Protein AF-A0A7X7V7N6-F1 (afdb_monomer_lite)

pLDDT: mean 89.49, std 10.54, range [51.53, 98.69]

Sequence (163 aa):
MEDANTLARQLAPQVSDLSAALSRPDLANTVASRFGSVRLIDYLRASLILAVDLAIETVGVAQPPALTEAVRSLAGVLAERYPGRSIELRVPPYAAVQIGARAEAPVHTRGTPPNV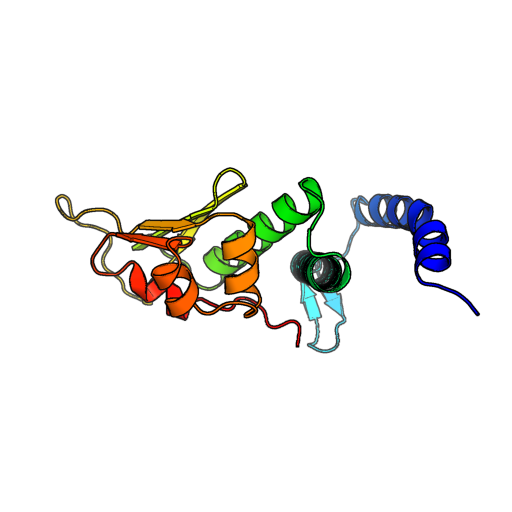VETDPDTFLALATARQSWTRAVAAGSLVYSGTHAADAARALPVFRPH

Secondary structure (DSSP, 8-state):
---HHHHHHHHHHHHHHHHHHHT-TT--SEEEETTEEEEHHHHHHHHHHHHHHHHHHHHS---HHHHHHHHHHHHHHHHHHS--SSEEEEETTTEEEEE-SSTTPPP--TTSPPPEEEE-HHHHHHHHTTSS-HHHHHHTTSEEEESTTGGGGGGG--S----

Radius of gyration: 18.05 Å; chains: 1; bounding box: 38×52×43 Å

Foldseek 3Di:
DQDPVNVVVVCVVVVVVVVVVVPDPPDDQWDQDPVGIDGPVLVVLVVLLLVQVVCCVPPVHGDPVSLLSNLVSLQVLQCVVFPDAQEWEEAPPRDIHGGHLDPDDDDDDPPFDRWYKYAYSVVSSCFQQVVDAPVVCVVVVRIDIDGPRNVSVSVSPNNHHSD

Structure (mmCIF, N/CA/C/O backbone):
data_AF-A0A7X7V7N6-F1
#
_entry.id   AF-A0A7X7V7N6-F1
#
loop_
_atom_site.group_PDB
_atom_site.id
_atom_site.type_symbol
_atom_site.label_atom_id
_atom_site.label_alt_id
_atom_site.label_comp_id
_atom_site.label_asym_id
_atom_site.label_entity_id
_atom_site.label_seq_id
_atom_site.pdbx_PDB_ins_code
_atom_site.Cartn_x
_atom_site.Cartn_y
_atom_site.Cartn_z
_atom_site.occupancy
_atom_site.B_iso_or_equiv
_atom_site.auth_seq_id
_atom_site.auth_comp_id
_atom_site.auth_asym_id
_atom_site.auth_atom_id
_atom_site.pdbx_PDB_model_num
ATOM 1 N N . MET A 1 1 ? 14.371 -30.503 -17.057 1.00 63.78 1 MET A N 1
ATOM 2 C CA . MET A 1 1 ? 13.190 -29.796 -16.532 1.00 63.78 1 MET A CA 1
ATOM 3 C C . MET A 1 1 ? 13.728 -28.639 -15.727 1.00 63.78 1 MET A C 1
ATOM 5 O O . MET A 1 1 ? 14.463 -28.882 -14.781 1.00 63.78 1 MET A O 1
ATOM 9 N N . GLU A 1 2 ? 13.513 -27.420 -16.202 1.00 77.62 2 GLU A N 1
ATOM 10 C CA . GLU A 1 2 ? 13.962 -26.213 -15.511 1.00 77.62 2 GLU A CA 1
ATOM 11 C C . GLU A 1 2 ? 13.110 -26.044 -14.249 1.00 77.62 2 GLU A C 1
ATOM 13 O O . GLU A 1 2 ? 11.883 -26.053 -14.328 1.00 77.62 2 GLU A O 1
ATOM 18 N N . ASP A 1 3 ? 13.753 -26.009 -13.081 1.00 88.62 3 ASP A N 1
ATOM 19 C CA . ASP A 1 3 ? 13.080 -25.800 -11.800 1.00 88.62 3 ASP A CA 1
ATOM 20 C C . ASP A 1 3 ? 13.171 -24.325 -11.371 1.00 88.62 3 ASP A C 1
ATOM 22 O O . ASP A 1 3 ? 14.006 -23.560 -11.863 1.00 88.62 3 ASP A O 1
ATOM 26 N N . ALA A 1 4 ? 12.305 -23.907 -10.443 1.00 84.38 4 ALA A N 1
ATOM 27 C CA . ALA A 1 4 ? 12.232 -22.514 -9.991 1.00 84.38 4 ALA A CA 1
ATOM 28 C C . ALA A 1 4 ? 13.577 -21.991 -9.448 1.00 84.38 4 ALA A C 1
ATOM 30 O O . ALA A 1 4 ? 13.914 -20.822 -9.626 1.00 84.38 4 ALA A O 1
ATOM 31 N N . ASN A 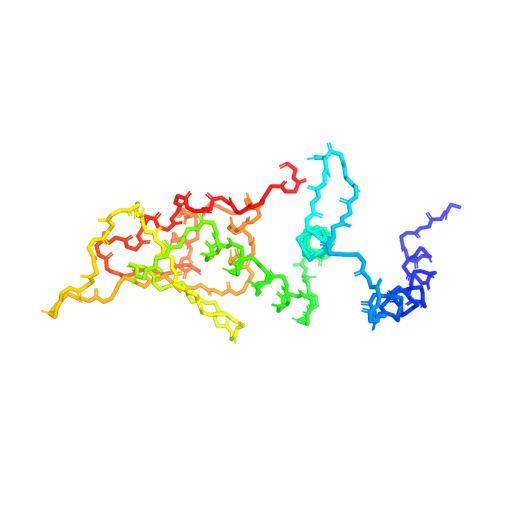1 5 ? 14.381 -22.869 -8.842 1.00 86.06 5 ASN A N 1
ATOM 32 C CA . ASN A 1 5 ? 15.707 -22.529 -8.329 1.00 86.06 5 ASN A CA 1
ATOM 33 C C . ASN A 1 5 ? 16.706 -22.224 -9.450 1.00 86.06 5 ASN A C 1
ATOM 35 O O . ASN A 1 5 ? 17.552 -21.340 -9.308 1.00 86.06 5 ASN A O 1
ATOM 39 N N . THR A 1 6 ? 16.631 -22.957 -10.559 1.00 91.81 6 THR A N 1
ATOM 40 C CA . THR A 1 6 ? 17.462 -22.718 -11.740 1.00 91.81 6 THR A CA 1
ATOM 41 C C . THR A 1 6 ? 17.131 -21.372 -12.368 1.00 91.81 6 THR A C 1
ATOM 43 O O . THR A 1 6 ? 18.047 -20.575 -12.575 1.00 91.81 6 THR A O 1
ATOM 46 N N . LEU A 1 7 ? 15.843 -21.069 -12.551 1.00 88.62 7 LEU A N 1
ATOM 47 C CA . LEU A 1 7 ? 15.404 -19.772 -13.066 1.00 88.62 7 LEU A CA 1
ATOM 48 C C . LEU A 1 7 ? 15.798 -18.617 -12.127 1.00 88.62 7 LEU A C 1
ATOM 50 O O . LEU A 1 7 ? 16.331 -17.609 -12.581 1.00 88.62 7 LEU A O 1
ATOM 54 N N . ALA A 1 8 ? 15.626 -18.770 -10.810 1.00 85.50 8 ALA A N 1
ATOM 55 C CA . ALA A 1 8 ? 16.018 -17.745 -9.839 1.00 85.50 8 ALA A CA 1
ATOM 56 C C . ALA A 1 8 ? 17.519 -17.401 -9.913 1.00 85.50 8 ALA A C 1
ATOM 58 O O . ALA A 1 8 ? 17.890 -16.227 -9.873 1.00 85.50 8 ALA A O 1
ATOM 59 N N . ARG A 1 9 ? 18.391 -18.409 -10.078 1.00 89.00 9 ARG A N 1
ATOM 60 C CA . ARG A 1 9 ? 19.838 -18.190 -10.258 1.00 89.00 9 ARG A CA 1
ATOM 61 C C . ARG A 1 9 ? 20.166 -17.457 -11.558 1.00 89.00 9 ARG A C 1
ATOM 63 O O . ARG A 1 9 ? 21.069 -16.627 -11.558 1.00 89.00 9 ARG A O 1
ATOM 70 N N . GLN A 1 10 ? 19.458 -17.757 -12.646 1.00 90.12 10 GLN A N 1
ATOM 71 C CA . GLN A 1 10 ? 19.648 -17.086 -13.938 1.00 90.12 10 GLN A CA 1
ATOM 72 C C . GLN A 1 10 ? 19.172 -15.624 -13.907 1.00 90.12 10 GLN A C 1
ATOM 74 O O . GLN A 1 10 ? 19.834 -14.758 -14.475 1.00 90.12 10 GLN A O 1
ATOM 79 N N . LEU A 1 11 ? 18.059 -15.344 -13.216 1.00 89.69 11 LEU A N 1
ATOM 80 C CA . LEU A 1 11 ? 17.487 -13.998 -13.103 1.00 89.69 11 LEU A CA 1
ATOM 81 C C . LEU A 1 11 ? 18.319 -13.067 -12.212 1.00 89.69 11 LEU A C 1
ATOM 83 O O . LEU A 1 11 ? 18.347 -11.863 -12.452 1.00 89.69 11 LEU A O 1
ATOM 87 N N . ALA A 1 12 ? 19.004 -13.594 -11.193 1.00 87.88 12 ALA A N 1
ATOM 88 C CA . ALA A 1 12 ? 19.755 -12.790 -10.226 1.00 87.88 12 ALA A CA 1
ATOM 89 C C . ALA A 1 12 ? 20.708 -11.742 -10.857 1.00 87.88 12 ALA A C 1
ATOM 91 O O . ALA A 1 12 ? 20.590 -10.568 -10.501 1.00 87.88 12 ALA A O 1
ATOM 92 N N . PRO A 1 13 ? 21.607 -12.084 -11.806 1.00 91.31 13 PRO A N 1
ATOM 93 C CA . PRO A 1 13 ? 22.440 -11.078 -12.473 1.00 91.31 13 PRO A CA 1
ATOM 94 C C . PRO A 1 13 ? 21.624 -10.108 -13.344 1.00 91.31 13 PRO A C 1
ATOM 96 O O . PRO A 1 13 ? 21.914 -8.915 -13.375 1.00 91.31 13 PRO A O 1
ATOM 99 N N . GLN A 1 14 ? 20.558 -10.585 -13.991 1.00 92.00 14 GLN A N 1
ATOM 100 C CA . GLN A 1 14 ? 19.730 -9.779 -14.896 1.00 92.00 14 GLN A CA 1
ATOM 101 C C . GLN A 1 14 ? 18.934 -8.696 -14.157 1.00 92.00 14 GLN A C 1
ATOM 103 O O . GLN A 1 14 ? 18.681 -7.631 -14.714 1.00 92.00 14 GLN A O 1
ATOM 108 N N . VAL A 1 15 ? 18.565 -8.924 -12.892 1.00 87.62 15 VAL A N 1
ATOM 109 C CA . VAL A 1 15 ? 17.925 -7.898 -12.050 1.00 87.62 15 VAL A CA 1
ATOM 110 C C . VAL A 1 15 ? 18.840 -6.681 -11.873 1.00 87.62 15 VAL A C 1
ATOM 112 O O . VAL A 1 15 ? 18.360 -5.547 -11.895 1.00 87.62 15 VAL A O 1
ATOM 115 N N . SER A 1 16 ? 20.155 -6.895 -11.753 1.00 87.12 16 SER A N 1
ATOM 116 C CA . SER A 1 16 ? 21.129 -5.800 -11.681 1.00 87.12 16 SER A CA 1
ATOM 117 C C . SER A 1 16 ? 21.174 -5.006 -12.989 1.00 87.12 16 SER A C 1
ATOM 119 O O . SER A 1 16 ? 21.125 -3.776 -12.964 1.00 87.12 16 SER A O 1
ATOM 121 N N . ASP A 1 17 ? 21.198 -5.695 -14.131 1.00 89.69 17 ASP A N 1
ATOM 122 C CA . ASP A 1 17 ? 21.206 -5.056 -15.452 1.00 89.69 17 ASP A CA 1
ATOM 123 C C . ASP A 1 17 ? 19.919 -4.258 -15.710 1.00 89.69 17 ASP A C 1
ATOM 125 O O . ASP A 1 17 ? 19.962 -3.135 -16.217 1.00 89.69 17 ASP A O 1
ATOM 129 N N . LEU A 1 18 ? 18.765 -4.797 -15.301 1.00 88.75 18 LEU A N 1
ATOM 130 C CA . LEU A 1 18 ? 17.477 -4.104 -15.381 1.00 88.75 18 LEU A CA 1
ATOM 131 C C . LEU A 1 18 ? 17.459 -2.844 -14.509 1.00 88.75 18 LEU A C 1
ATOM 133 O O . LEU A 1 18 ? 17.009 -1.794 -14.964 1.00 88.75 18 LEU A O 1
ATOM 137 N N . SER A 1 19 ? 17.981 -2.921 -13.283 1.00 87.75 19 SER A N 1
ATOM 138 C CA . SER A 1 19 ? 18.108 -1.760 -12.394 1.00 87.75 19 SER A CA 1
ATOM 139 C C . SER A 1 19 ? 18.977 -0.659 -13.014 1.00 87.75 19 SER A C 1
ATOM 141 O O . SER A 1 19 ? 18.599 0.516 -13.016 1.00 87.75 19 SER A O 1
ATOM 143 N N . ALA A 1 20 ? 20.105 -1.036 -13.625 1.00 89.19 20 ALA A N 1
ATOM 144 C CA . ALA A 1 20 ? 20.971 -0.101 -14.336 1.00 89.19 20 ALA A CA 1
ATOM 145 C C . ALA A 1 20 ? 20.249 0.546 -15.532 1.00 89.19 20 ALA A C 1
ATOM 147 O O . ALA A 1 20 ? 20.318 1.763 -15.713 1.00 89.19 20 ALA A O 1
ATOM 148 N N . ALA A 1 21 ? 19.494 -0.236 -16.310 1.00 88.88 21 ALA A N 1
ATOM 149 C CA . ALA A 1 21 ? 18.703 0.283 -17.425 1.00 88.88 21 ALA A CA 1
ATOM 150 C C . ALA A 1 21 ? 17.613 1.271 -16.965 1.00 88.88 21 ALA A C 1
ATOM 152 O O . ALA A 1 21 ? 17.399 2.293 -17.618 1.00 88.88 21 ALA A O 1
ATOM 153 N N . LEU A 1 22 ? 16.969 1.002 -15.825 1.00 89.06 22 LEU A N 1
ATOM 154 C CA . LEU A 1 22 ? 15.942 1.855 -15.215 1.00 89.06 22 LEU A CA 1
ATOM 155 C C . LEU A 1 22 ? 16.499 3.084 -14.474 1.00 89.06 22 LEU A C 1
ATOM 157 O O . LEU A 1 22 ? 15.726 3.935 -14.043 1.00 89.06 22 LEU A O 1
ATOM 161 N N . SER A 1 23 ? 17.820 3.213 -14.354 1.00 87.38 23 SER A N 1
ATOM 162 C CA . SER A 1 23 ? 18.478 4.377 -13.740 1.00 87.38 23 SER A CA 1
ATOM 163 C C . SER A 1 23 ? 18.911 5.433 -14.764 1.00 87.38 23 SER A C 1
ATOM 165 O O . SER A 1 23 ? 19.539 6.432 -14.411 1.00 87.38 23 SER A O 1
ATOM 167 N N . ARG A 1 24 ? 18.614 5.218 -16.051 1.00 87.62 24 ARG A N 1
ATOM 168 C CA . ARG A 1 24 ? 18.983 6.143 -17.125 1.00 87.62 24 ARG A CA 1
ATOM 169 C C . ARG A 1 24 ? 18.188 7.458 -17.049 1.00 87.62 24 ARG A C 1
ATOM 171 O O . ARG A 1 24 ? 17.001 7.434 -16.731 1.00 87.62 24 ARG A O 1
ATOM 178 N N . PRO A 1 25 ? 18.796 8.606 -17.398 1.00 82.44 25 PRO A N 1
ATOM 179 C CA . PRO A 1 25 ? 18.136 9.912 -17.307 1.00 82.44 25 PRO A CA 1
ATOM 180 C C . PRO A 1 25 ? 17.084 10.162 -18.402 1.00 82.44 25 PRO A C 1
ATOM 182 O O . PRO A 1 25 ? 16.274 11.072 -18.268 1.00 82.44 25 PRO A O 1
ATOM 185 N N . ASP A 1 26 ? 17.097 9.386 -19.488 1.00 88.75 26 ASP A N 1
ATOM 186 C CA . ASP A 1 26 ? 16.293 9.589 -20.699 1.00 88.75 26 ASP A CA 1
ATOM 187 C C . ASP A 1 26 ? 15.078 8.650 -20.804 1.00 88.75 26 ASP A C 1
ATOM 189 O O . ASP A 1 26 ? 14.557 8.406 -21.893 1.00 88.75 26 ASP A O 1
ATOM 193 N N . LEU A 1 27 ? 14.615 8.103 -19.678 1.00 88.88 27 LEU A N 1
ATOM 194 C CA . LEU A 1 27 ? 13.470 7.198 -19.670 1.00 88.88 27 LEU A CA 1
ATOM 195 C C . LEU A 1 27 ? 12.168 7.921 -20.019 1.00 88.88 27 LEU A C 1
ATOM 197 O O . LEU A 1 27 ? 11.880 9.023 -19.551 1.00 88.88 27 LEU A O 1
ATOM 201 N N . ALA A 1 28 ? 11.338 7.253 -20.817 1.00 91.00 28 ALA A N 1
ATOM 202 C CA . ALA A 1 28 ? 10.002 7.737 -21.111 1.00 91.00 28 ALA A CA 1
ATOM 203 C C . ALA A 1 28 ? 9.157 7.784 -19.828 1.00 91.00 28 ALA A C 1
ATOM 205 O O . ALA A 1 28 ? 9.088 6.819 -19.071 1.00 91.00 28 ALA A O 1
ATOM 206 N N . ASN A 1 29 ? 8.428 8.882 -19.622 1.00 93.25 29 ASN A N 1
ATOM 207 C CA . ASN A 1 29 ? 7.514 9.015 -18.481 1.00 93.25 29 ASN A CA 1
ATOM 208 C C . ASN A 1 29 ? 6.303 8.075 -18.567 1.00 93.25 29 ASN A C 1
ATOM 210 O O . ASN A 1 29 ? 5.613 7.860 -17.569 1.00 93.25 29 ASN A O 1
ATOM 214 N N . THR A 1 30 ? 6.025 7.528 -19.753 1.00 96.06 30 THR A N 1
ATOM 215 C CA . THR A 1 30 ? 4.907 6.616 -20.004 1.00 96.06 30 THR A CA 1
ATOM 216 C C . THR A 1 30 ? 5.349 5.425 -20.839 1.00 96.06 30 THR A C 1
ATOM 218 O O . THR A 1 30 ? 6.283 5.529 -21.633 1.00 96.06 30 THR A O 1
ATOM 221 N N . VAL A 1 31 ? 4.666 4.300 -20.655 1.00 94.75 31 VAL A N 1
ATOM 222 C CA . VAL A 1 31 ? 4.877 3.059 -21.402 1.00 94.75 31 VAL A CA 1
ATOM 223 C C . VAL A 1 31 ? 3.550 2.533 -21.934 1.00 94.75 31 VAL A C 1
ATOM 225 O O . VAL A 1 31 ? 2.497 2.719 -21.320 1.00 94.75 31 VAL A O 1
ATOM 228 N N . ALA A 1 32 ? 3.599 1.859 -23.081 1.00 95.62 32 ALA A N 1
ATOM 229 C CA . ALA A 1 32 ? 2.451 1.134 -23.601 1.00 95.62 32 ALA A CA 1
ATOM 230 C C . ALA A 1 32 ? 2.184 -0.109 -22.739 1.00 95.62 32 ALA A C 1
ATOM 232 O O . ALA A 1 32 ? 3.099 -0.854 -22.394 1.00 95.62 32 ALA A O 1
ATOM 233 N N . SER A 1 33 ? 0.919 -0.346 -22.414 1.00 91.31 33 SER A N 1
ATOM 234 C CA . SER A 1 33 ? 0.466 -1.523 -21.679 1.00 91.31 33 SER A CA 1
ATOM 235 C C . SER A 1 33 ? -0.845 -2.045 -22.267 1.00 91.31 33 SER A C 1
ATOM 237 O O . SER A 1 33 ? -1.483 -1.386 -23.089 1.00 91.31 33 SER A O 1
ATOM 239 N N . ARG A 1 34 ? -1.313 -3.199 -21.779 1.00 89.19 34 ARG A N 1
ATOM 240 C CA . ARG A 1 34 ? -2.652 -3.721 -22.110 1.00 89.19 34 ARG A CA 1
ATOM 241 C C . ARG A 1 34 ? -3.809 -2.794 -21.702 1.00 89.19 34 ARG A C 1
ATOM 243 O O . ARG A 1 34 ? -4.925 -2.996 -22.158 1.00 89.19 34 ARG A O 1
ATOM 250 N N . PHE A 1 35 ? -3.549 -1.798 -20.855 1.00 85.31 35 PHE A N 1
ATOM 251 C CA . PHE A 1 35 ? -4.518 -0.792 -20.410 1.00 85.31 35 PHE A CA 1
ATOM 252 C C . PHE A 1 35 ? -4.328 0.560 -21.119 1.00 85.31 35 PHE A C 1
ATOM 254 O O . PHE A 1 35 ? -4.844 1.576 -20.665 1.00 85.31 35 PHE A O 1
ATOM 261 N N . GLY A 1 36 ? -3.567 0.585 -22.218 1.00 93.00 36 GLY A N 1
ATOM 262 C CA . GLY A 1 36 ? -3.171 1.808 -22.909 1.00 93.00 36 GLY A CA 1
ATOM 263 C C . GLY A 1 36 ? -1.871 2.397 -22.361 1.00 93.00 36 GLY A C 1
ATOM 264 O O . GLY A 1 36 ? -1.049 1.687 -21.773 1.00 93.00 36 GLY A O 1
ATOM 265 N N . SER A 1 37 ? -1.668 3.695 -22.593 1.00 96.00 37 SER A N 1
ATOM 266 C CA . SER A 1 37 ? -0.496 4.425 -22.097 1.00 96.00 37 SER A CA 1
ATOM 267 C C . SER A 1 37 ? -0.623 4.678 -20.596 1.00 96.00 37 SER A C 1
ATOM 269 O O . SER A 1 37 ? -1.595 5.285 -20.147 1.00 96.00 37 SER A O 1
ATOM 271 N N . VAL A 1 38 ? 0.353 4.211 -19.822 1.00 95.19 38 VAL A N 1
ATOM 272 C CA . VAL A 1 38 ? 0.400 4.363 -18.359 1.00 95.19 38 VAL A CA 1
ATOM 273 C C . VAL A 1 38 ? 1.712 5.009 -17.941 1.00 95.19 38 VAL A C 1
ATOM 275 O O . VAL A 1 38 ? 2.712 4.885 -18.647 1.00 95.19 38 VAL A O 1
ATOM 278 N N . ARG A 1 39 ? 1.743 5.688 -16.786 1.00 93.50 39 ARG A N 1
ATOM 279 C CA . ARG A 1 39 ? 3.000 6.238 -16.255 1.00 93.50 39 ARG A CA 1
ATOM 280 C C . ARG A 1 39 ? 3.981 5.097 -15.985 1.00 93.50 39 ARG A C 1
ATOM 282 O O . ARG A 1 39 ? 3.606 4.100 -15.368 1.00 93.50 39 ARG A O 1
ATOM 289 N N . LEU A 1 40 ? 5.241 5.264 -16.388 1.00 92.56 40 LEU A N 1
ATOM 290 C CA . LEU A 1 40 ? 6.294 4.272 -16.151 1.00 92.56 40 LEU A CA 1
ATOM 291 C C . LEU A 1 40 ? 6.400 3.938 -14.656 1.00 92.56 40 LEU A C 1
ATOM 293 O O . LEU A 1 40 ? 6.473 2.769 -14.289 1.00 92.56 40 LEU A O 1
ATOM 297 N N . ILE A 1 41 ? 6.317 4.952 -13.789 1.00 90.31 41 ILE A N 1
ATOM 298 C CA . ILE A 1 41 ? 6.383 4.756 -12.337 1.00 90.31 41 ILE A CA 1
ATOM 299 C C . ILE A 1 41 ? 5.243 3.876 -11.804 1.00 90.31 41 ILE A C 1
ATOM 301 O O . ILE A 1 41 ? 5.486 3.020 -10.959 1.00 90.31 41 ILE A O 1
ATOM 305 N N . ASP A 1 42 ? 4.020 4.016 -12.324 1.00 90.94 42 ASP A N 1
ATOM 306 C CA . ASP A 1 42 ? 2.887 3.187 -11.896 1.00 90.94 42 ASP A CA 1
ATOM 307 C C . ASP A 1 42 ? 3.044 1.748 -12.380 1.00 90.94 42 ASP A C 1
ATOM 309 O O . ASP A 1 42 ? 2.735 0.807 -11.650 1.00 90.94 42 ASP A O 1
ATOM 313 N N . TYR A 1 43 ? 3.566 1.576 -13.596 1.00 91.94 43 TYR A N 1
ATOM 314 C CA . TYR A 1 43 ? 3.842 0.260 -14.159 1.00 91.94 43 TYR A CA 1
ATOM 315 C C . TYR A 1 43 ? 4.906 -0.490 -13.346 1.00 91.94 43 TYR A C 1
ATOM 317 O O . TYR A 1 43 ? 4.729 -1.666 -13.017 1.00 91.94 43 TYR A O 1
ATOM 325 N N . LEU A 1 44 ? 5.992 0.193 -12.970 1.00 91.38 44 LEU A N 1
ATOM 326 C CA . LEU A 1 44 ? 7.055 -0.374 -12.138 1.00 91.38 44 LEU A CA 1
ATOM 327 C C . LEU A 1 44 ? 6.561 -0.692 -10.720 1.00 91.38 44 LEU A C 1
ATOM 329 O O . LEU A 1 44 ? 6.812 -1.792 -10.232 1.00 91.38 44 LEU A O 1
ATOM 333 N N . ARG A 1 45 ? 5.794 0.210 -10.089 1.00 91.38 45 ARG A N 1
ATOM 334 C CA . ARG A 1 45 ? 5.159 -0.036 -8.780 1.00 91.38 45 ARG A CA 1
ATOM 335 C C . ARG A 1 45 ? 4.254 -1.266 -8.821 1.00 91.38 45 ARG A C 1
ATOM 337 O O . ARG A 1 45 ? 4.368 -2.134 -7.962 1.00 91.38 45 ARG A O 1
ATOM 344 N N . ALA A 1 46 ? 3.387 -1.373 -9.829 1.00 91.44 46 ALA A N 1
ATOM 345 C CA . ALA A 1 46 ? 2.507 -2.529 -9.989 1.00 91.44 46 ALA A CA 1
ATOM 346 C C . ALA A 1 46 ? 3.298 -3.833 -10.194 1.00 91.44 46 ALA A C 1
ATOM 348 O O . ALA A 1 46 ? 2.955 -4.853 -9.601 1.00 91.44 46 ALA A O 1
ATOM 349 N N . SER A 1 47 ? 4.378 -3.790 -10.981 1.00 92.00 47 SER A N 1
ATOM 350 C CA . SER A 1 47 ? 5.255 -4.945 -11.216 1.00 92.00 47 SER A CA 1
ATOM 351 C C . SER A 1 47 ? 5.955 -5.406 -9.934 1.00 92.00 47 SER A C 1
ATOM 353 O O . SER A 1 47 ? 5.993 -6.601 -9.652 1.00 92.00 47 SER A O 1
ATOM 355 N N . LEU A 1 48 ? 6.453 -4.464 -9.126 1.00 92.00 48 LEU A N 1
ATOM 356 C CA . LEU A 1 48 ? 7.025 -4.749 -7.810 1.00 92.00 48 LEU A CA 1
ATOM 357 C C . LEU A 1 48 ? 5.992 -5.389 -6.877 1.00 92.00 48 LEU A C 1
ATOM 359 O O . LEU A 1 48 ? 6.276 -6.422 -6.278 1.00 92.00 48 LEU A O 1
ATOM 363 N N . ILE A 1 49 ? 4.801 -4.794 -6.760 1.00 93.12 49 ILE A N 1
ATOM 364 C CA . ILE A 1 49 ? 3.733 -5.298 -5.882 1.00 93.12 49 ILE A CA 1
ATOM 365 C C . ILE A 1 49 ? 3.349 -6.726 -6.278 1.00 93.12 49 ILE A C 1
ATOM 367 O O . ILE A 1 49 ? 3.241 -7.582 -5.408 1.00 93.12 49 ILE A O 1
ATOM 371 N N . LEU A 1 50 ? 3.206 -7.002 -7.579 1.00 92.69 50 LEU A N 1
ATOM 372 C CA . LEU A 1 50 ? 2.936 -8.346 -8.092 1.00 92.69 50 LEU A CA 1
ATOM 373 C C . LEU A 1 50 ? 4.036 -9.350 -7.725 1.00 92.69 50 LEU A C 1
ATOM 375 O O . LEU A 1 50 ? 3.730 -10.455 -7.284 1.00 92.69 50 LEU A O 1
ATOM 379 N N . ALA A 1 51 ? 5.307 -8.976 -7.884 1.00 90.75 51 ALA A N 1
ATOM 380 C CA . ALA A 1 51 ? 6.428 -9.847 -7.536 1.00 90.75 51 ALA A CA 1
ATOM 381 C C . ALA A 1 51 ? 6.491 -10.136 -6.025 1.00 90.75 51 ALA A C 1
ATOM 383 O O . ALA A 1 51 ? 6.760 -11.266 -5.622 1.00 90.75 51 ALA A O 1
ATOM 384 N N . VAL A 1 52 ? 6.220 -9.128 -5.191 1.00 92.19 52 VAL A N 1
ATOM 385 C CA . VAL A 1 52 ? 6.185 -9.258 -3.727 1.00 92.19 52 VAL A CA 1
ATOM 386 C C . VAL A 1 52 ? 5.010 -10.128 -3.274 1.00 92.19 52 VAL A C 1
ATOM 388 O O . VAL A 1 52 ? 5.204 -11.009 -2.439 1.00 92.19 52 VAL A O 1
ATOM 391 N N . ASP A 1 53 ? 3.820 -9.930 -3.844 1.00 91.56 53 ASP A N 1
ATOM 392 C CA . ASP A 1 53 ? 2.629 -10.732 -3.536 1.00 91.56 53 ASP A CA 1
ATOM 393 C C . ASP A 1 53 ? 2.849 -12.213 -3.888 1.00 91.56 53 ASP A C 1
ATOM 395 O O . ASP A 1 53 ? 2.620 -13.090 -3.055 1.00 91.56 53 ASP A O 1
ATOM 399 N N . LEU A 1 54 ? 3.425 -12.485 -5.067 1.00 89.38 54 LEU A N 1
ATOM 400 C CA . LEU A 1 54 ? 3.801 -13.835 -5.487 1.00 89.38 54 LEU A CA 1
ATOM 401 C C . LEU A 1 54 ? 4.856 -14.462 -4.562 1.00 89.38 54 LEU A C 1
ATOM 403 O O . LEU A 1 54 ? 4.766 -15.645 -4.233 1.00 89.38 54 LEU A O 1
ATOM 407 N N . ALA A 1 55 ? 5.862 -13.698 -4.128 1.00 88.62 55 ALA A N 1
ATOM 408 C CA . ALA A 1 55 ? 6.865 -14.196 -3.186 1.00 88.62 55 ALA A CA 1
ATOM 409 C C . ALA A 1 55 ? 6.216 -14.613 -1.856 1.00 88.62 55 ALA A C 1
ATOM 411 O O . ALA A 1 55 ? 6.488 -15.694 -1.342 1.00 88.62 55 ALA A O 1
ATOM 412 N N . ILE A 1 56 ? 5.292 -13.810 -1.331 1.00 89.19 56 ILE A N 1
ATOM 413 C CA . ILE A 1 56 ? 4.564 -14.150 -0.102 1.00 89.19 56 ILE A CA 1
ATOM 414 C C . ILE A 1 56 ? 3.691 -15.384 -0.302 1.00 89.19 56 ILE A C 1
ATOM 416 O O . ILE A 1 56 ? 3.656 -16.251 0.565 1.00 89.19 56 ILE A O 1
ATOM 420 N N . GLU A 1 57 ? 3.017 -15.509 -1.442 1.00 88.00 57 GLU A N 1
ATOM 421 C CA . GLU A 1 57 ? 2.210 -16.693 -1.740 1.00 88.00 57 GLU A CA 1
ATOM 422 C C . GLU A 1 57 ? 3.038 -17.976 -1.821 1.00 88.00 57 GLU A C 1
ATOM 424 O O . GLU A 1 57 ? 2.596 -19.033 -1.375 1.00 88.00 57 GLU A O 1
ATOM 429 N N . THR A 1 58 ? 4.242 -17.884 -2.380 1.00 86.00 58 THR A N 1
ATOM 430 C CA . THR A 1 58 ? 5.084 -19.051 -2.661 1.00 86.00 58 THR A CA 1
ATOM 431 C C . THR A 1 58 ? 5.956 -19.469 -1.483 1.00 86.00 58 THR A C 1
ATOM 433 O O . THR A 1 58 ? 6.134 -20.667 -1.265 1.00 86.00 58 THR A O 1
ATOM 436 N N . VAL A 1 59 ? 6.507 -18.518 -0.721 1.00 84.19 59 VAL A N 1
ATOM 437 C CA . VAL A 1 59 ? 7.455 -18.797 0.375 1.00 84.19 59 VAL A CA 1
ATOM 438 C C . VAL A 1 59 ? 7.033 -18.223 1.732 1.00 84.19 59 VAL A C 1
ATOM 440 O O . VAL A 1 59 ? 7.755 -18.379 2.714 1.00 84.19 59 VAL A O 1
ATOM 443 N N . GLY A 1 60 ? 5.865 -17.583 1.817 1.00 82.94 60 GLY A N 1
ATOM 444 C CA . GLY A 1 60 ? 5.249 -17.115 3.063 1.00 82.94 60 GLY A CA 1
ATOM 445 C C . GLY A 1 60 ? 5.730 -15.756 3.574 1.00 82.94 60 GLY A C 1
ATOM 446 O O . GLY A 1 60 ? 5.065 -15.174 4.425 1.00 82.94 60 GLY A O 1
ATOM 447 N N . VAL A 1 61 ? 6.854 -15.233 3.073 1.00 78.19 61 VAL A N 1
ATOM 448 C CA . VAL A 1 61 ? 7.429 -13.951 3.514 1.00 78.19 61 VAL A CA 1
ATOM 449 C C . VAL A 1 61 ? 8.083 -13.191 2.363 1.00 78.19 61 VAL A C 1
ATOM 451 O O . VAL A 1 61 ? 8.722 -13.780 1.490 1.00 78.19 61 VAL A O 1
ATOM 454 N N . ALA A 1 62 ? 7.976 -11.863 2.391 1.00 79.06 62 ALA A N 1
ATOM 455 C CA . ALA A 1 62 ? 8.765 -10.981 1.538 1.00 79.06 62 ALA A CA 1
ATOM 456 C C . ALA A 1 62 ? 10.066 -10.566 2.240 1.00 79.06 62 ALA A C 1
ATOM 458 O O . ALA A 1 62 ? 10.126 -10.432 3.461 1.00 79.06 62 ALA A O 1
ATOM 459 N N . GLN A 1 63 ? 11.119 -10.313 1.460 1.00 83.56 63 GLN A N 1
ATOM 460 C CA . GLN A 1 63 ? 12.352 -9.740 2.003 1.00 83.56 63 GLN A CA 1
ATOM 461 C C . GLN A 1 63 ? 12.104 -8.297 2.481 1.00 83.56 63 GLN A C 1
ATOM 463 O O . GLN A 1 63 ? 11.416 -7.551 1.774 1.00 83.56 63 GLN A O 1
ATOM 468 N N . PRO A 1 64 ? 12.694 -7.847 3.610 1.00 87.25 64 PRO A N 1
ATOM 469 C CA . PRO A 1 64 ? 12.356 -6.553 4.210 1.00 87.25 64 PRO A CA 1
ATOM 470 C C . PRO A 1 64 ? 12.459 -5.336 3.269 1.00 87.25 64 PRO A C 1
ATOM 472 O O . PRO A 1 64 ? 11.554 -4.498 3.295 1.00 87.25 64 PRO A O 1
ATOM 475 N N . PRO A 1 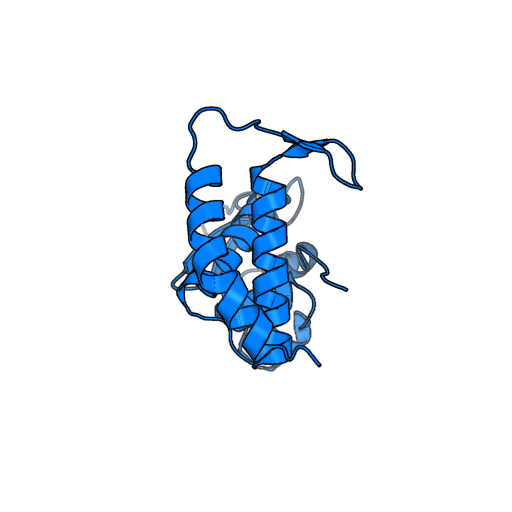65 ? 13.482 -5.211 2.394 1.00 91.44 65 PRO A N 1
ATOM 476 C CA . PRO A 1 65 ? 13.553 -4.093 1.449 1.00 91.44 65 PRO A CA 1
ATOM 477 C C . PRO A 1 65 ? 12.419 -4.098 0.416 1.00 91.44 65 PRO A C 1
ATOM 479 O O . PRO A 1 65 ? 11.852 -3.049 0.115 1.00 91.44 65 PRO A O 1
ATOM 482 N N . ALA A 1 66 ? 12.056 -5.276 -0.099 1.00 90.94 66 ALA A N 1
ATOM 483 C CA . ALA A 1 66 ? 10.991 -5.415 -1.087 1.00 90.94 66 ALA A CA 1
ATOM 484 C C . ALA A 1 66 ? 9.616 -5.125 -0.464 1.00 90.94 66 ALA A C 1
ATOM 486 O O . ALA A 1 66 ? 8.809 -4.407 -1.055 1.00 90.94 66 ALA A O 1
ATOM 487 N N . LEU A 1 67 ? 9.387 -5.605 0.765 1.00 93.88 67 LEU A N 1
ATOM 488 C CA . LEU A 1 67 ? 8.190 -5.286 1.544 1.00 93.88 67 LEU A CA 1
ATOM 489 C C . LEU A 1 67 ? 8.079 -3.780 1.813 1.00 93.88 67 LEU A C 1
ATOM 491 O O . LEU A 1 67 ? 7.022 -3.192 1.597 1.00 93.88 67 LEU A O 1
ATOM 495 N N . THR A 1 68 ? 9.180 -3.142 2.222 1.00 95.81 68 THR A N 1
ATOM 496 C CA . THR A 1 68 ? 9.230 -1.692 2.477 1.00 95.81 68 THR A CA 1
ATOM 497 C C . THR A 1 68 ? 8.762 -0.899 1.257 1.00 95.81 68 THR A C 1
ATOM 499 O O . THR A 1 68 ? 7.915 -0.011 1.376 1.00 95.81 68 THR A O 1
ATOM 502 N N . GLU A 1 69 ? 9.293 -1.221 0.076 1.00 95.56 69 GLU A N 1
ATOM 503 C CA . GLU A 1 69 ? 8.967 -0.489 -1.148 1.00 95.56 69 GLU A CA 1
ATOM 504 C C . GLU A 1 69 ? 7.543 -0.787 -1.646 1.00 95.56 69 GLU A C 1
ATOM 506 O O . GLU A 1 69 ? 6.847 0.124 -2.102 1.00 95.56 69 GLU A O 1
ATOM 511 N N . ALA A 1 70 ? 7.052 -2.022 -1.480 1.00 95.94 70 ALA A N 1
ATOM 512 C CA . ALA A 1 70 ? 5.660 -2.365 -1.771 1.00 95.94 70 ALA A CA 1
ATOM 513 C C . ALA A 1 70 ? 4.681 -1.583 -0.878 1.00 95.94 70 ALA A C 1
ATOM 515 O O . ALA A 1 70 ? 3.732 -0.982 -1.385 1.00 95.94 70 ALA A O 1
ATOM 516 N N . VAL A 1 71 ? 4.944 -1.516 0.433 1.00 97.00 71 VAL A N 1
ATOM 517 C CA . VAL A 1 71 ? 4.136 -0.751 1.398 1.00 97.00 71 VAL A CA 1
ATOM 518 C C . VAL A 1 71 ? 4.113 0.733 1.041 1.00 97.00 71 VAL A C 1
ATOM 520 O O . VAL A 1 71 ? 3.039 1.331 0.966 1.00 97.00 71 VAL A O 1
ATOM 523 N N . ARG A 1 72 ? 5.276 1.334 0.762 1.00 97.25 72 ARG A N 1
ATOM 524 C CA . ARG A 1 72 ? 5.365 2.746 0.354 1.00 97.25 72 ARG A CA 1
ATOM 525 C C . ARG A 1 72 ? 4.623 3.017 -0.947 1.00 97.25 72 ARG A C 1
ATOM 527 O O . ARG A 1 72 ? 3.894 4.003 -1.036 1.00 97.25 72 ARG A O 1
ATOM 534 N N . SER 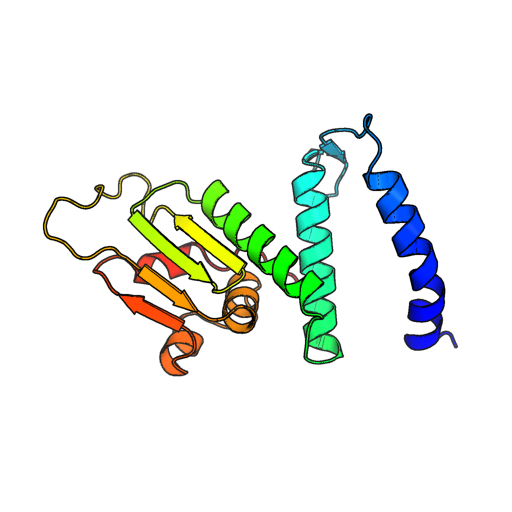A 1 73 ? 4.767 2.129 -1.928 1.00 96.50 73 SER A N 1
ATOM 535 C CA . SER A 1 73 ? 4.078 2.229 -3.214 1.00 96.50 73 SER A CA 1
ATOM 536 C C . SER A 1 73 ? 2.561 2.187 -3.038 1.00 96.50 73 SER A C 1
ATOM 538 O O . SER A 1 73 ? 1.861 3.059 -3.546 1.00 96.50 73 SER A O 1
ATOM 540 N N . LEU A 1 74 ? 2.045 1.223 -2.273 1.00 96.94 74 LEU A N 1
ATOM 541 C CA . LEU A 1 74 ? 0.611 1.072 -2.018 1.00 96.94 74 LEU A CA 1
ATOM 542 C C . LEU A 1 74 ? 0.034 2.244 -1.216 1.00 96.94 74 LEU A C 1
ATOM 544 O O . LEU A 1 74 ? -1.023 2.764 -1.574 1.00 96.94 74 LEU A O 1
ATOM 548 N N . ALA A 1 75 ? 0.740 2.704 -0.180 1.00 97.06 75 ALA A N 1
ATOM 549 C CA . ALA A 1 75 ? 0.339 3.872 0.599 1.00 97.06 75 ALA A CA 1
ATOM 550 C C . ALA A 1 75 ? 0.324 5.151 -0.259 1.00 97.06 75 ALA A C 1
ATOM 552 O O . ALA A 1 75 ? -0.623 5.934 -0.188 1.00 97.06 75 ALA A O 1
ATOM 553 N N . GLY A 1 76 ? 1.327 5.338 -1.123 1.00 95.75 76 GLY A N 1
ATOM 554 C CA . GLY A 1 76 ? 1.364 6.440 -2.084 1.00 95.75 76 GLY A CA 1
ATOM 555 C C . GLY A 1 76 ? 0.188 6.398 -3.061 1.00 95.75 76 GLY A C 1
ATOM 556 O O . GLY A 1 76 ? -0.494 7.403 -3.243 1.00 95.75 76 GLY A O 1
ATOM 557 N N . VAL A 1 77 ? -0.122 5.224 -3.621 1.00 94.38 77 VAL A N 1
ATOM 558 C CA . VAL A 1 77 ? -1.279 5.051 -4.515 1.00 94.38 77 VAL A CA 1
ATOM 559 C C . VAL A 1 77 ? -2.597 5.358 -3.797 1.00 94.38 77 VAL A C 1
ATOM 561 O O . VAL A 1 77 ? -3.478 5.971 -4.398 1.00 94.38 77 VAL A O 1
ATOM 564 N N . LEU A 1 78 ? -2.750 4.979 -2.524 1.00 94.62 78 LEU A N 1
ATOM 565 C CA . LEU A 1 78 ? -3.925 5.351 -1.728 1.00 94.62 78 LEU A CA 1
ATOM 566 C C . LEU A 1 78 ? -4.064 6.868 -1.589 1.00 94.62 78 LEU A C 1
ATOM 568 O O . LEU A 1 78 ? -5.147 7.392 -1.834 1.00 94.62 78 LEU A O 1
ATOM 572 N N . ALA A 1 79 ? -2.982 7.570 -1.246 1.00 94.94 79 ALA A N 1
ATOM 573 C CA . ALA A 1 79 ? -2.983 9.027 -1.118 1.00 94.94 79 ALA A CA 1
ATOM 574 C C . ALA A 1 79 ? -3.282 9.737 -2.448 1.00 94.94 79 ALA A C 1
ATOM 576 O O . ALA A 1 79 ? -4.003 10.733 -2.468 1.00 94.94 79 ALA A O 1
ATOM 577 N N . GLU A 1 80 ? -2.766 9.208 -3.562 1.00 93.25 80 GLU A N 1
ATOM 578 C CA . GLU A 1 80 ? -3.033 9.728 -4.906 1.00 93.25 80 GLU A CA 1
ATOM 579 C C . GLU A 1 80 ? -4.495 9.492 -5.336 1.00 93.25 80 GLU A C 1
ATOM 581 O O . GLU A 1 80 ? -5.118 10.387 -5.904 1.00 93.25 80 GLU A O 1
ATOM 586 N N . ARG A 1 81 ? -5.070 8.309 -5.060 1.00 91.81 81 ARG A N 1
ATOM 587 C CA . ARG A 1 81 ? -6.452 7.960 -5.455 1.00 91.81 81 ARG A CA 1
ATOM 588 C C . ARG A 1 81 ? -7.520 8.565 -4.550 1.00 91.81 81 ARG A C 1
ATOM 590 O O . ARG A 1 81 ? -8.619 8.851 -5.019 1.00 91.81 81 ARG A O 1
ATOM 597 N N . TYR A 1 82 ? -7.205 8.737 -3.272 1.00 93.12 82 TYR A N 1
ATOM 598 C CA . TYR A 1 82 ? -8.110 9.255 -2.252 1.00 93.12 82 TYR A CA 1
ATOM 599 C C . TYR A 1 82 ? -7.479 10.480 -1.581 1.00 93.12 82 TYR A C 1
ATOM 601 O O . TYR A 1 82 ? -7.137 10.421 -0.397 1.00 93.12 82 TYR A O 1
ATOM 609 N N . PRO A 1 83 ? -7.298 11.596 -2.312 1.00 92.00 83 PRO A N 1
ATOM 610 C CA . PRO A 1 83 ? -6.662 12.784 -1.761 1.00 92.00 83 PRO A CA 1
ATOM 611 C C . PRO A 1 83 ? -7.498 13.366 -0.616 1.00 92.00 83 PRO A C 1
ATOM 613 O O . PRO A 1 83 ? -8.723 13.454 -0.694 1.00 92.00 83 PRO A O 1
ATOM 616 N N . GLY A 1 84 ? -6.838 13.781 0.464 1.00 88.94 84 GLY A N 1
ATOM 617 C CA . GLY A 1 84 ? -7.499 14.388 1.617 1.00 88.94 84 GLY A CA 1
ATOM 618 C C . GLY A 1 84 ? -6.683 14.263 2.898 1.00 88.94 84 GLY A C 1
ATOM 619 O O . GLY A 1 84 ? -5.627 13.641 2.920 1.00 88.94 84 GLY A O 1
ATOM 620 N N . ARG A 1 85 ? -7.170 14.890 3.973 1.00 88.75 85 ARG A N 1
ATOM 621 C CA . ARG A 1 85 ? -6.521 14.904 5.302 1.00 88.75 85 ARG A CA 1
ATOM 622 C C . ARG A 1 85 ? -7.456 14.455 6.420 1.00 88.75 85 ARG A C 1
ATOM 624 O O . ARG A 1 85 ? -7.312 14.870 7.564 1.00 88.75 85 ARG A O 1
ATOM 631 N N . SER A 1 86 ? -8.473 13.677 6.061 1.00 89.62 86 SER A N 1
ATOM 632 C CA . SER A 1 86 ? -9.505 13.244 7.001 1.00 89.62 86 SER A CA 1
ATOM 633 C C . SER A 1 86 ? -9.112 12.003 7.784 1.00 89.62 86 SER A C 1
ATOM 635 O O . SER A 1 86 ? -9.671 11.804 8.855 1.00 89.62 86 SER A O 1
ATOM 637 N N . ILE A 1 87 ? -8.219 11.162 7.252 1.00 94.75 87 ILE A N 1
ATOM 638 C CA . ILE A 1 87 ? -7.746 9.932 7.891 1.00 94.75 87 ILE A CA 1
ATOM 639 C C . ILE A 1 87 ? -6.229 9.847 7.736 1.00 94.75 87 ILE A C 1
ATOM 641 O O . ILE A 1 87 ? -5.714 9.940 6.624 1.00 94.75 87 ILE A O 1
ATOM 645 N N . GLU A 1 88 ? -5.534 9.615 8.844 1.00 96.81 88 GLU A N 1
ATOM 646 C CA . GLU A 1 88 ? -4.122 9.257 8.868 1.00 96.81 88 GLU A CA 1
ATOM 647 C C . GLU A 1 88 ? -3.977 7.734 8.854 1.00 96.81 88 GLU A C 1
ATOM 649 O O . GLU A 1 88 ? -4.363 7.061 9.808 1.00 96.81 88 GLU A O 1
ATOM 654 N N . LEU A 1 89 ? -3.421 7.187 7.778 1.00 98.00 89 LEU A N 1
ATOM 655 C CA . LEU A 1 89 ? -3.073 5.775 7.670 1.00 98.00 89 LEU A CA 1
ATOM 656 C C . LEU A 1 89 ? -1.588 5.594 7.993 1.00 98.00 89 LEU A C 1
ATOM 658 O O . LEU A 1 89 ? -0.733 6.152 7.303 1.00 98.00 89 LEU A O 1
ATOM 662 N N . ARG A 1 90 ? -1.286 4.789 9.010 1.00 98.62 90 ARG A N 1
ATOM 663 C CA . ARG A 1 90 ? 0.062 4.491 9.499 1.00 98.62 90 ARG A CA 1
ATOM 664 C C . ARG A 1 90 ? 0.398 3.023 9.290 1.00 98.62 90 ARG A C 1
ATOM 666 O O . ARG A 1 90 ? -0.368 2.142 9.665 1.00 98.62 90 ARG A O 1
ATOM 673 N N . VAL A 1 91 ? 1.574 2.788 8.724 1.00 98.50 91 VAL A N 1
ATOM 674 C CA . VAL A 1 91 ? 2.153 1.460 8.514 1.00 98.50 91 VAL A CA 1
ATOM 675 C C . VAL A 1 91 ? 3.611 1.500 8.980 1.00 98.50 91 VAL A C 1
ATOM 677 O O . VAL A 1 91 ? 4.530 1.604 8.156 1.00 98.50 91 VAL A O 1
ATOM 680 N N . PRO A 1 92 ? 3.859 1.552 10.303 1.00 97.00 92 PRO A N 1
ATOM 681 C CA . PRO A 1 92 ? 5.210 1.658 10.831 1.00 97.00 92 PRO A CA 1
ATOM 682 C C . PRO A 1 92 ? 6.049 0.408 10.500 1.00 97.00 92 PRO A C 1
ATOM 684 O O . PRO A 1 92 ? 5.524 -0.702 10.492 1.00 97.00 92 PRO A O 1
ATOM 687 N N . PRO A 1 93 ? 7.362 0.570 10.241 1.00 96.06 93 PRO A N 1
ATOM 688 C CA . PRO A 1 93 ? 8.109 1.831 10.215 1.00 96.06 93 PRO A CA 1
ATOM 689 C C . PRO A 1 93 ? 8.148 2.494 8.821 1.00 96.06 93 PRO A C 1
ATOM 691 O O . PRO A 1 93 ? 8.923 3.424 8.601 1.00 96.06 93 PRO A O 1
ATOM 694 N N . TYR A 1 94 ? 7.377 2.003 7.848 1.00 97.00 94 TYR A N 1
ATOM 695 C CA . TYR A 1 94 ? 7.639 2.260 6.429 1.00 97.00 94 TYR A CA 1
ATOM 696 C C . TYR A 1 94 ? 6.866 3.427 5.822 1.00 97.00 94 TYR A C 1
ATOM 698 O O . TYR A 1 94 ? 7.401 4.078 4.916 1.00 97.00 94 TYR A O 1
ATOM 706 N N . ALA A 1 95 ? 5.638 3.684 6.278 1.00 97.88 95 ALA A N 1
ATOM 707 C CA . ALA A 1 95 ? 4.776 4.697 5.681 1.00 97.88 95 ALA A CA 1
ATOM 708 C C . ALA A 1 95 ? 3.806 5.338 6.682 1.00 97.88 95 ALA A C 1
ATOM 710 O O . ALA A 1 95 ? 3.308 4.697 7.605 1.00 97.88 95 ALA A O 1
ATOM 711 N N . ALA A 1 96 ? 3.490 6.606 6.434 1.00 98.06 96 ALA A N 1
ATOM 712 C CA . ALA A 1 96 ? 2.335 7.294 6.989 1.00 98.06 96 ALA A CA 1
ATOM 713 C C . ALA A 1 96 ? 1.787 8.233 5.909 1.00 98.06 96 ALA A C 1
ATOM 715 O O . ALA A 1 96 ? 2.531 9.052 5.368 1.00 98.06 96 ALA A O 1
ATOM 716 N N . VAL A 1 97 ? 0.510 8.092 5.559 1.00 97.38 97 VAL A N 1
ATOM 717 C CA . VAL A 1 97 ? -0.145 8.893 4.518 1.00 97.38 97 VAL A CA 1
ATOM 718 C C . VAL A 1 97 ? -1.481 9.431 5.007 1.00 97.38 97 VAL A C 1
ATOM 720 O O . VAL A 1 97 ? -2.094 8.897 5.928 1.00 97.38 97 VAL A O 1
ATOM 723 N N . GLN A 1 98 ? -1.933 10.510 4.383 1.00 95.50 98 GLN A N 1
ATOM 724 C CA . GLN A 1 98 ? -3.238 11.104 4.635 1.00 95.50 98 GLN A CA 1
ATOM 725 C C . GLN A 1 98 ? -4.165 10.761 3.471 1.00 95.50 98 GLN A C 1
ATOM 727 O O . GLN A 1 98 ? -3.769 10.917 2.315 1.00 95.50 98 GLN A O 1
ATOM 732 N N . ILE A 1 99 ? -5.373 10.287 3.780 1.00 94.38 99 ILE A N 1
ATOM 733 C CA . ILE A 1 99 ? -6.389 9.944 2.781 1.00 94.38 99 ILE A CA 1
ATOM 734 C C . ILE A 1 99 ? -7.741 10.599 3.089 1.00 94.38 99 ILE A C 1
ATOM 736 O O . ILE A 1 99 ? -8.096 10.895 4.239 1.00 94.38 99 ILE A O 1
ATOM 740 N N . GLY A 1 100 ? -8.503 10.842 2.027 1.00 90.06 100 GLY A N 1
ATOM 741 C CA . GLY A 1 100 ? -9.875 11.335 2.059 1.00 90.06 100 GLY A CA 1
ATOM 742 C C . GLY A 1 100 ? -10.887 10.214 2.314 1.00 90.06 100 GLY A C 1
ATOM 743 O O . GLY A 1 100 ? -10.896 9.212 1.608 1.00 90.06 100 GLY A O 1
ATOM 744 N N . ALA A 1 101 ? -11.779 10.396 3.290 1.00 74.56 101 ALA A N 1
ATOM 745 C CA . ALA A 1 101 ? -12.889 9.484 3.581 1.00 74.56 101 ALA A CA 1
ATOM 746 C C . ALA A 1 101 ? -14.061 9.670 2.598 1.00 74.56 101 ALA A C 1
ATOM 748 O O . ALA A 1 101 ? -14.778 8.724 2.274 1.00 74.56 101 ALA A O 1
ATOM 749 N N . ARG A 1 102 ? -14.275 10.916 2.151 1.00 68.06 102 ARG A N 1
ATOM 750 C CA . ARG A 1 102 ? -15.312 11.376 1.209 1.00 68.06 102 ARG A CA 1
ATOM 751 C C . ARG A 1 102 ? -14.779 12.604 0.465 1.00 68.06 102 ARG A C 1
ATOM 753 O O . ARG A 1 102 ? -13.938 13.308 1.018 1.00 68.06 102 ARG A O 1
ATOM 760 N N . ALA A 1 103 ? -15.299 12.889 -0.732 1.00 59.78 103 ALA A N 1
ATOM 761 C CA . ALA A 1 103 ? -14.890 14.043 -1.549 1.00 59.78 103 ALA A CA 1
ATOM 762 C C . ALA A 1 103 ? -14.985 15.401 -0.812 1.00 59.78 103 ALA A C 1
ATOM 764 O O . ALA A 1 103 ? -14.279 16.338 -1.165 1.00 59.78 103 ALA A O 1
ATOM 765 N N . GLU A 1 104 ? -15.810 15.483 0.239 1.00 56.94 104 GLU A N 1
ATOM 766 C CA . GLU A 1 104 ? -16.083 16.700 1.017 1.00 56.94 104 GLU A CA 1
ATOM 767 C C . GLU A 1 104 ? -15.991 16.459 2.539 1.00 56.94 104 GLU A C 1
ATOM 769 O O . GLU A 1 104 ? -16.768 17.008 3.319 1.00 56.94 104 GLU A O 1
ATOM 774 N N . ALA A 1 105 ? -15.097 15.579 3.005 1.00 54.31 105 ALA A N 1
ATOM 775 C CA . ALA A 1 105 ? -14.958 15.355 4.447 1.00 54.31 105 ALA A CA 1
ATOM 776 C C . ALA A 1 105 ? -14.477 16.647 5.154 1.00 54.31 105 ALA A C 1
ATOM 778 O O . ALA A 1 105 ? -13.440 17.190 4.759 1.00 54.31 105 ALA A O 1
ATOM 779 N N . PRO A 1 106 ? -15.177 17.138 6.199 1.00 55.22 106 PRO A N 1
ATOM 780 C CA . PRO A 1 106 ? -14.734 18.302 6.955 1.00 55.22 106 PRO A CA 1
ATOM 781 C C . PRO A 1 106 ? -13.341 18.054 7.532 1.00 55.22 106 PRO A C 1
ATOM 783 O O . PRO A 1 106 ? -13.083 17.007 8.130 1.00 55.22 106 PRO A O 1
ATOM 786 N N . VAL A 1 107 ? -12.441 19.023 7.366 1.00 59.41 107 VAL A N 1
ATOM 787 C CA . VAL A 1 107 ? -11.158 19.020 8.075 1.00 59.41 107 VAL A CA 1
ATOM 788 C C . VAL A 1 107 ? -11.460 19.075 9.569 1.00 59.41 107 VAL A C 1
ATOM 790 O O . VAL A 1 107 ? -12.301 19.873 9.985 1.00 59.41 107 VAL A O 1
ATOM 793 N N . HIS A 1 108 ? -10.790 18.238 10.368 1.00 56.00 108 HIS A N 1
ATOM 794 C CA . HIS A 1 108 ? -10.929 18.223 11.824 1.00 56.00 108 HIS A CA 1
ATOM 795 C C . HIS A 1 108 ? -10.977 19.636 12.396 1.00 56.00 108 HIS A C 1
ATOM 797 O O . HIS A 1 108 ? -10.005 20.391 12.335 1.00 56.00 108 HIS A O 1
ATOM 803 N N . THR A 1 109 ? -12.111 19.983 12.990 1.00 53.84 109 THR A N 1
ATOM 804 C CA . THR A 1 109 ? -12.233 21.172 13.825 1.00 53.84 109 THR A CA 1
ATOM 805 C C . THR A 1 109 ? -11.570 20.907 15.175 1.00 53.84 109 THR A C 1
ATOM 807 O O . THR A 1 109 ? -11.569 19.779 15.676 1.00 53.84 109 THR A O 1
ATOM 810 N N . ARG A 1 110 ? -10.983 21.946 15.777 1.00 51.53 110 ARG A N 1
ATOM 811 C CA . ARG A 1 110 ? -10.295 21.871 17.075 1.00 51.53 110 ARG A CA 1
ATOM 812 C C . ARG A 1 110 ? -11.213 21.203 18.119 1.00 51.53 110 ARG A C 1
ATOM 814 O O . ARG A 1 110 ? -12.240 21.772 18.466 1.00 51.53 110 ARG A O 1
ATOM 821 N N . GLY A 1 111 ? -10.839 20.013 18.605 1.00 59.56 111 GLY A N 1
ATOM 822 C CA . GLY A 1 111 ? -11.551 19.279 19.667 1.00 59.56 111 GLY A CA 1
ATOM 823 C C . GLY A 1 111 ? -11.941 17.832 19.333 1.00 59.56 111 GLY A C 1
ATOM 824 O O . GLY A 1 111 ? -12.076 17.028 20.250 1.00 59.56 111 GLY A O 1
ATOM 825 N N . THR A 1 112 ? -12.070 17.460 18.056 1.00 58.94 112 THR A N 1
ATOM 826 C CA . THR A 1 112 ? -12.304 16.056 17.658 1.00 58.94 112 THR A CA 1
ATOM 827 C C . THR A 1 112 ? -10.984 15.291 17.488 1.00 58.94 112 THR A C 1
ATOM 829 O O . THR A 1 112 ? -10.093 15.812 16.812 1.00 58.94 112 THR A O 1
ATOM 832 N N . PRO A 1 113 ? -10.840 14.071 18.049 1.00 65.81 113 PRO A N 1
ATOM 833 C CA . PRO A 1 113 ? -9.655 13.235 17.849 1.00 65.81 113 PRO A CA 1
ATOM 834 C C . PRO A 1 113 ? -9.373 12.976 16.356 1.00 65.81 113 PRO A C 1
ATOM 836 O O . PRO A 1 113 ? -10.329 12.826 15.585 1.00 65.81 113 PRO A O 1
ATOM 839 N N . PRO A 1 114 ? -8.095 12.916 15.927 1.00 84.44 114 PRO A N 1
ATOM 840 C CA . PRO A 1 114 ? -7.746 12.580 14.547 1.00 84.44 114 PRO A CA 1
ATOM 841 C C . PRO A 1 114 ? -8.316 11.204 14.179 1.00 84.44 114 PRO A C 1
ATOM 843 O O . PRO A 1 114 ? -8.319 10.302 15.014 1.00 84.44 114 PRO A O 1
ATOM 846 N N . ASN A 1 115 ? -8.798 11.030 12.942 1.00 93.06 115 ASN A N 1
ATOM 847 C CA . ASN A 1 115 ? -9.115 9.682 12.473 1.00 93.06 115 ASN A CA 1
ATOM 848 C C . ASN A 1 115 ? -7.797 9.007 12.104 1.00 93.06 115 ASN A C 1
ATOM 850 O O . ASN A 1 115 ? -7.107 9.479 11.202 1.00 93.06 115 ASN A O 1
ATOM 854 N N . VAL A 1 116 ? -7.453 7.931 12.797 1.00 96.75 116 VAL A N 1
ATOM 855 C CA . VAL A 1 116 ? -6.198 7.203 12.600 1.00 96.75 116 VAL A CA 1
ATOM 856 C C . VAL A 1 116 ? -6.516 5.747 12.315 1.00 96.75 116 VAL A C 1
ATOM 858 O O . VAL A 1 116 ? -7.365 5.157 12.981 1.00 96.75 116 VAL A O 1
ATOM 861 N N . VAL A 1 117 ? -5.821 5.174 11.343 1.00 98.19 117 VAL A N 1
ATOM 862 C CA . VAL A 1 117 ? -5.768 3.740 11.064 1.00 98.19 117 VAL A CA 1
ATOM 863 C C . VAL A 1 117 ? -4.309 3.330 11.170 1.00 98.19 117 VAL A C 1
ATOM 865 O O . VAL A 1 117 ? -3.459 3.943 10.531 1.00 98.19 117 VAL A O 1
ATOM 868 N N . GLU A 1 118 ? -4.010 2.312 11.963 1.00 98.56 118 GLU A N 1
ATOM 869 C CA . GLU A 1 118 ? -2.652 1.811 12.153 1.00 98.56 118 GLU A CA 1
ATOM 870 C C . GLU A 1 118 ? -2.633 0.286 12.035 1.00 98.56 118 GLU A C 1
ATOM 872 O O . GLU A 1 118 ? -3.530 -0.406 12.522 1.00 98.56 118 GLU A O 1
ATOM 877 N N . THR A 1 119 ? -1.636 -0.238 11.330 1.00 98.69 119 THR A N 1
ATOM 878 C CA . THR A 1 119 ? -1.468 -1.673 11.088 1.00 98.69 119 THR A CA 1
ATOM 879 C C . THR A 1 119 ? -0.009 -1.977 10.744 1.00 98.69 119 THR A C 1
ATOM 881 O O . THR A 1 119 ? 0.748 -1.072 10.392 1.00 98.69 119 THR A O 1
ATOM 884 N N . ASP A 1 120 ? 0.404 -3.236 10.853 1.00 97.50 120 ASP A N 1
ATOM 885 C CA . ASP A 1 120 ? 1.745 -3.666 10.466 1.00 97.50 120 ASP A CA 1
ATOM 886 C C . ASP A 1 120 ? 1.904 -3.795 8.926 1.00 97.50 120 ASP A C 1
ATOM 888 O O . ASP A 1 120 ? 0.911 -3.831 8.190 1.00 97.50 120 ASP A O 1
ATOM 892 N N . PRO A 1 121 ? 3.149 -3.846 8.412 1.00 96.50 121 PRO A N 1
ATOM 893 C CA . PRO A 1 121 ? 3.442 -3.955 6.981 1.00 96.50 121 PRO A CA 1
ATOM 894 C C . PRO A 1 121 ? 2.793 -5.144 6.265 1.00 96.50 121 PRO A C 1
ATOM 896 O O . PRO A 1 121 ? 2.299 -4.976 5.146 1.00 96.50 121 PRO A O 1
ATOM 899 N N . ASP A 1 122 ? 2.783 -6.323 6.890 1.00 95.06 122 ASP A N 1
ATOM 900 C CA . ASP A 1 122 ? 2.270 -7.552 6.284 1.00 95.06 122 ASP A CA 1
ATOM 901 C C . ASP A 1 122 ? 0.740 -7.509 6.204 1.00 95.06 122 ASP A C 1
ATOM 903 O O . ASP A 1 122 ? 0.158 -7.761 5.143 1.00 95.06 122 ASP A O 1
ATOM 907 N N . THR A 1 123 ? 0.079 -7.089 7.289 1.00 96.69 123 THR A N 1
ATOM 908 C CA . THR A 1 123 ? -1.373 -6.870 7.306 1.00 96.69 123 THR A CA 1
ATOM 909 C C . THR A 1 123 ? -1.778 -5.793 6.299 1.00 96.69 123 THR A C 1
ATOM 911 O O . THR A 1 123 ? -2.751 -5.978 5.562 1.00 96.69 123 THR A O 1
ATOM 914 N N . PHE A 1 124 ? -1.042 -4.678 6.210 1.00 97.75 124 PHE A N 1
ATOM 915 C CA . PHE A 1 124 ? -1.341 -3.629 5.233 1.00 97.75 124 PHE A CA 1
ATOM 916 C C . PHE A 1 124 ? -1.261 -4.144 3.797 1.00 97.75 124 PHE A C 1
ATOM 918 O O . PHE A 1 124 ? -2.179 -3.899 3.011 1.00 97.75 124 PHE A O 1
ATOM 925 N N . LEU A 1 125 ? -0.192 -4.869 3.459 1.00 95.75 125 LEU A N 1
ATOM 926 C CA . LEU A 1 125 ? -0.030 -5.462 2.138 1.00 95.75 125 LEU A CA 1
ATOM 927 C C . LEU A 1 125 ? -1.203 -6.401 1.826 1.00 95.75 125 LEU A C 1
ATOM 929 O O . LEU A 1 125 ? -1.845 -6.236 0.792 1.00 95.75 125 LEU A O 1
ATOM 933 N N . ALA A 1 126 ? -1.549 -7.303 2.750 1.00 95.25 126 ALA A N 1
ATOM 934 C CA . ALA A 1 126 ? -2.650 -8.248 2.576 1.00 95.25 126 ALA A CA 1
ATOM 935 C C . ALA A 1 126 ? -4.015 -7.560 2.396 1.00 95.25 126 ALA A C 1
ATOM 937 O O . ALA A 1 126 ? -4.841 -8.013 1.600 1.00 95.25 126 ALA A O 1
ATOM 938 N N . LEU A 1 127 ? -4.270 -6.454 3.099 1.00 97.31 127 LEU A N 1
ATOM 939 C CA . LEU A 1 127 ? -5.471 -5.636 2.908 1.00 97.31 127 LEU A CA 1
ATOM 940 C C . LEU A 1 127 ? -5.471 -4.939 1.542 1.00 97.31 127 LEU A C 1
ATOM 942 O O . LEU A 1 127 ? -6.479 -4.929 0.830 1.00 97.31 127 LEU A O 1
ATOM 946 N N . ALA A 1 128 ? -4.336 -4.353 1.168 1.00 96.94 128 ALA A N 1
ATOM 947 C CA . ALA A 1 128 ? -4.181 -3.582 -0.055 1.00 96.94 128 ALA A CA 1
ATOM 948 C C . ALA A 1 128 ? -4.198 -4.452 -1.322 1.00 96.94 128 ALA A C 1
ATOM 950 O O . ALA A 1 128 ? -4.616 -3.946 -2.368 1.00 96.94 128 ALA A O 1
ATOM 951 N N . THR A 1 129 ? -3.818 -5.732 -1.220 1.00 94.81 129 THR A N 1
ATOM 952 C CA . THR A 1 129 ? -3.871 -6.732 -2.302 1.00 94.81 129 THR A CA 1
ATOM 953 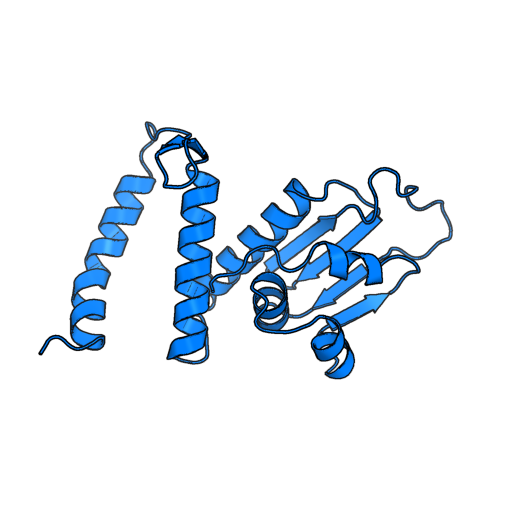C C . THR A 1 129 ? -5.069 -7.686 -2.220 1.00 94.81 129 THR A C 1
ATOM 955 O O . THR A 1 129 ? -5.183 -8.610 -3.019 1.00 94.81 129 THR A O 1
ATOM 958 N N . ALA A 1 130 ? -6.009 -7.442 -1.298 1.00 95.19 130 ALA A N 1
ATOM 959 C CA . ALA A 1 130 ? -7.229 -8.233 -1.082 1.00 95.19 130 ALA A CA 1
ATOM 960 C C . ALA A 1 130 ? -7.038 -9.669 -0.546 1.00 95.19 130 ALA A C 1
ATOM 962 O O . ALA A 1 130 ? -8.009 -10.427 -0.508 1.00 95.19 130 ALA A O 1
ATOM 963 N N . ARG A 1 131 ? -5.841 -10.040 -0.073 1.00 93.19 131 ARG A N 1
ATOM 964 C CA . ARG A 1 131 ? -5.583 -11.330 0.602 1.00 93.19 131 ARG A CA 1
ATOM 965 C C . ARG A 1 131 ? -6.268 -11.426 1.969 1.00 93.19 131 ARG A C 1
ATOM 967 O O . ARG A 1 131 ? -6.606 -12.518 2.423 1.00 93.19 131 ARG A O 1
ATOM 974 N N . GLN A 1 132 ? -6.518 -10.291 2.619 1.00 95.50 132 GLN A N 1
ATOM 975 C CA . GLN A 1 132 ? -7.222 -10.203 3.897 1.00 95.50 132 GLN A CA 1
ATOM 976 C C . GLN A 1 132 ? -8.314 -9.134 3.839 1.00 95.50 132 GLN A C 1
ATOM 978 O O . GLN A 1 132 ? -8.178 -8.112 3.172 1.00 95.50 132 GLN A O 1
ATOM 983 N N . SER A 1 133 ? -9.424 -9.366 4.544 1.00 97.25 133 SER A N 1
ATOM 984 C CA . SER A 1 133 ? -10.486 -8.369 4.668 1.00 97.25 133 SER A CA 1
ATOM 985 C C . SER A 1 133 ? -10.260 -7.466 5.877 1.00 97.25 133 SER A C 1
ATOM 987 O O . SER A 1 133 ? -9.750 -7.905 6.910 1.00 97.25 133 SER A O 1
ATOM 989 N N . TRP A 1 134 ? -10.737 -6.224 5.774 1.00 97.88 134 TRP A N 1
ATOM 990 C CA . TRP A 1 134 ? -10.727 -5.251 6.869 1.00 97.88 134 TRP A CA 1
ATOM 991 C C . TRP A 1 134 ? -11.290 -5.834 8.169 1.00 97.88 134 TRP A C 1
ATOM 993 O O . TRP A 1 134 ? -10.631 -5.818 9.203 1.00 97.88 134 TRP A O 1
ATOM 1003 N N . THR A 1 135 ? -12.487 -6.425 8.107 1.00 98.12 135 THR A N 1
ATOM 1004 C CA . THR A 1 135 ? -13.159 -7.012 9.274 1.00 98.12 135 THR A CA 1
ATOM 1005 C C . THR A 1 135 ? -12.320 -8.100 9.942 1.00 98.12 135 THR A C 1
ATOM 1007 O O . THR A 1 135 ? -12.290 -8.170 11.167 1.00 98.12 135 THR A O 1
ATOM 1010 N N . ARG A 1 136 ? -11.613 -8.932 9.162 1.00 98.25 136 ARG A N 1
ATOM 1011 C CA . ARG A 1 136 ? -10.728 -9.966 9.717 1.00 98.25 136 ARG A CA 1
ATOM 1012 C C . ARG A 1 136 ? -9.494 -9.364 10.383 1.00 98.25 136 ARG A C 1
ATOM 1014 O O . ARG A 1 136 ? -9.132 -9.827 11.454 1.00 98.25 136 ARG A O 1
ATOM 1021 N N . ALA A 1 137 ? -8.876 -8.344 9.787 1.00 98.44 137 ALA A N 1
ATOM 1022 C CA . ALA A 1 137 ? -7.730 -7.650 10.387 1.00 98.44 137 ALA A CA 1
ATOM 1023 C C . ALA A 1 137 ? -8.087 -6.971 11.717 1.00 98.44 137 ALA A C 1
ATOM 1025 O O . ALA A 1 137 ? -7.359 -7.113 12.696 1.00 98.44 137 ALA A O 1
ATOM 1026 N N . VAL A 1 138 ? -9.255 -6.322 11.783 1.00 98.50 138 VAL A N 1
ATOM 1027 C CA . VAL A 1 138 ? -9.772 -5.743 13.033 1.00 98.50 138 VAL A CA 1
ATOM 1028 C C . VAL A 1 138 ? -10.026 -6.828 14.078 1.00 98.50 138 VAL A C 1
ATOM 1030 O O . VAL A 1 138 ? -9.581 -6.701 15.214 1.00 98.50 138 VAL A O 1
ATOM 1033 N N . ALA A 1 139 ? -10.710 -7.915 13.706 1.00 98.25 139 ALA A N 1
ATOM 1034 C CA . ALA A 1 139 ? -11.011 -9.008 14.632 1.00 98.25 139 ALA A CA 1
ATOM 1035 C C . ALA A 1 139 ? -9.747 -9.707 15.165 1.00 98.25 139 ALA A C 1
ATOM 1037 O O . ALA A 1 139 ? -9.740 -10.168 16.303 1.00 98.25 139 ALA A O 1
ATOM 1038 N N . ALA A 1 140 ? -8.683 -9.769 14.359 1.00 97.81 140 ALA A N 1
ATOM 1039 C CA . ALA A 1 140 ? -7.384 -10.310 14.751 1.00 97.81 140 ALA A CA 1
ATOM 1040 C C . ALA A 1 140 ? -6.535 -9.333 15.588 1.00 97.81 140 ALA A C 1
ATOM 1042 O O . ALA A 1 140 ? -5.493 -9.728 16.102 1.00 97.81 140 ALA A O 1
ATOM 1043 N N . GLY A 1 141 ? -6.943 -8.065 15.705 1.00 98.06 141 GLY A N 1
ATOM 1044 C CA . GLY A 1 141 ? -6.163 -7.017 16.364 1.00 98.06 141 GLY A CA 1
ATOM 1045 C C . GLY A 1 141 ? -4.929 -6.555 15.582 1.00 98.06 141 GLY A C 1
ATOM 1046 O O . GLY A 1 141 ? -4.158 -5.757 16.106 1.00 98.06 141 GLY A O 1
ATOM 1047 N N . SER A 1 142 ? -4.738 -7.020 14.340 1.00 98.12 142 SER A N 1
ATOM 1048 C CA . SER A 1 142 ? -3.613 -6.616 13.482 1.00 98.12 142 SER A CA 1
ATOM 1049 C C . SER A 1 142 ? -3.865 -5.301 12.735 1.00 98.12 142 SER A C 1
ATOM 1051 O O . SER A 1 142 ? -2.944 -4.689 12.195 1.00 98.12 142 SER A O 1
ATOM 1053 N N . LEU A 1 143 ? -5.112 -4.821 12.741 1.00 98.56 143 LEU A N 1
ATOM 1054 C CA . LEU A 1 143 ? -5.476 -3.465 12.350 1.00 98.56 143 LEU A CA 1
ATOM 1055 C C . LEU A 1 143 ? -6.260 -2.801 13.478 1.00 98.56 143 LEU A C 1
ATOM 1057 O O . LEU A 1 143 ? -7.279 -3.3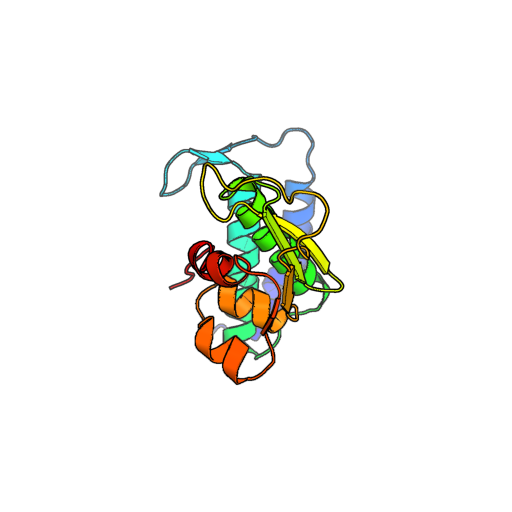23 13.933 1.00 98.56 143 LEU A O 1
ATOM 1061 N N . VAL A 1 144 ? -5.819 -1.612 13.873 1.00 98.31 144 VAL A N 1
ATOM 1062 C CA . VAL A 1 144 ? -6.505 -0.762 14.846 1.00 98.31 144 VAL A CA 1
ATOM 1063 C C . VAL A 1 144 ? -6.894 0.556 14.196 1.00 98.31 144 VAL A C 1
ATOM 1065 O O . VAL A 1 144 ? -6.207 1.073 13.317 1.00 98.31 144 VAL A O 1
ATOM 1068 N N . TYR A 1 145 ? -8.020 1.120 14.617 1.00 97.44 145 TYR A N 1
ATOM 1069 C CA . TYR A 1 145 ? -8.454 2.426 14.145 1.00 97.44 145 TYR A CA 1
ATOM 1070 C C . TYR A 1 145 ? -9.156 3.207 15.254 1.00 97.44 145 TYR A C 1
ATOM 1072 O O . TYR A 1 145 ? -9.757 2.629 16.159 1.00 97.44 145 TYR A O 1
ATOM 1080 N N . SER A 1 146 ? -9.085 4.533 15.187 1.00 95.25 146 SER A N 1
ATOM 1081 C CA . SER A 1 146 ? -9.742 5.441 16.130 1.00 95.25 146 SER A CA 1
ATOM 1082 C C . SER A 1 146 ? -10.261 6.687 15.417 1.00 95.25 146 SER A C 1
ATOM 1084 O O . SER A 1 146 ? -9.687 7.112 14.421 1.00 95.25 146 SER A O 1
ATOM 1086 N N . GLY A 1 147 ? -11.355 7.264 15.918 1.00 91.19 147 GLY A N 1
ATOM 1087 C CA . GLY A 1 147 ? -12.045 8.398 15.297 1.00 91.19 147 GLY A CA 1
ATOM 1088 C C . GLY A 1 147 ? -13.270 7.986 14.472 1.00 91.19 147 GLY A C 1
ATOM 1089 O O . GLY A 1 147 ? -13.345 6.883 13.928 1.00 91.19 147 GLY A O 1
ATOM 1090 N N . THR A 1 148 ? -14.252 8.885 14.401 1.00 89.50 148 THR A N 1
ATOM 1091 C CA . THR A 1 148 ? -15.601 8.640 13.860 1.00 89.50 148 THR A CA 1
ATOM 1092 C C . THR A 1 148 ? -15.611 8.165 12.405 1.00 89.50 148 THR A C 1
ATOM 1094 O O . THR A 1 148 ? -16.502 7.417 12.013 1.00 89.50 148 THR A O 1
ATOM 1097 N N . HIS A 1 149 ? -14.623 8.577 11.609 1.00 90.19 149 HIS A N 1
ATOM 1098 C CA . HIS A 1 149 ? -14.534 8.270 10.179 1.00 90.19 149 HIS A CA 1
ATOM 1099 C C . HIS A 1 149 ? -13.374 7.339 9.825 1.00 90.19 149 HIS A C 1
ATOM 1101 O O . HIS A 1 149 ? -13.190 7.032 8.654 1.00 90.19 149 HIS A O 1
ATOM 1107 N N . ALA A 1 150 ? -12.583 6.852 10.786 1.00 93.50 150 ALA A N 1
ATOM 1108 C CA . ALA A 1 150 ? -11.418 6.027 10.454 1.00 93.50 150 ALA A CA 1
ATOM 1109 C C . ALA A 1 150 ? -11.790 4.717 9.738 1.00 93.50 150 ALA A C 1
ATOM 1111 O O . ALA A 1 150 ? -11.081 4.287 8.831 1.00 93.50 150 ALA A O 1
ATOM 1112 N N . ALA A 1 151 ? -12.947 4.129 10.063 1.00 94.69 151 ALA A N 1
ATOM 1113 C CA . ALA A 1 151 ? -13.456 2.938 9.381 1.00 94.69 151 ALA A CA 1
ATOM 1114 C C . ALA A 1 151 ? -13.827 3.180 7.902 1.00 94.69 151 ALA A C 1
ATOM 1116 O O . ALA A 1 151 ? -13.888 2.222 7.131 1.00 94.69 151 ALA A O 1
ATOM 1117 N N . ASP A 1 152 ? -14.030 4.434 7.472 1.00 93.88 152 ASP A N 1
ATOM 1118 C CA . ASP A 1 152 ? -14.279 4.747 6.058 1.00 93.88 152 ASP A CA 1
ATOM 1119 C C . ASP A 1 152 ? -13.050 4.437 5.177 1.00 93.88 152 ASP A C 1
ATOM 1121 O O . ASP A 1 152 ? -13.214 4.208 3.978 1.00 93.88 152 ASP A O 1
ATOM 1125 N N . ALA A 1 153 ? -11.844 4.315 5.756 1.00 95.38 153 ALA A N 1
ATOM 1126 C CA . ALA A 1 153 ? -10.639 3.875 5.044 1.00 95.38 153 ALA A CA 1
ATOM 1127 C C . ALA A 1 153 ? -10.794 2.493 4.389 1.00 95.38 153 ALA A C 1
ATOM 1129 O O . ALA A 1 153 ? -10.172 2.229 3.361 1.00 95.38 153 ALA A O 1
ATOM 1130 N N . ALA A 1 154 ? -11.669 1.630 4.921 1.00 96.06 154 ALA A N 1
ATOM 1131 C CA . ALA A 1 154 ? -11.966 0.329 4.329 1.00 96.06 154 ALA A CA 1
ATOM 1132 C C . ALA A 1 154 ? -12.459 0.436 2.873 1.00 96.06 154 ALA A C 1
ATOM 1134 O O . ALA A 1 154 ? -12.248 -0.484 2.090 1.00 96.06 154 ALA A O 1
ATOM 1135 N N . ARG A 1 155 ? -13.086 1.560 2.490 1.00 92.88 155 ARG A N 1
ATOM 1136 C CA . ARG A 1 155 ? -13.576 1.814 1.121 1.00 92.88 155 ARG A CA 1
ATOM 1137 C C . ARG A 1 155 ? -12.452 2.052 0.118 1.00 92.88 155 ARG A C 1
ATOM 1139 O O . ARG A 1 155 ? -12.664 1.864 -1.075 1.00 92.88 155 ARG A O 1
ATOM 1146 N N . ALA A 1 156 ? -11.286 2.478 0.598 1.00 93.69 156 ALA A N 1
ATOM 1147 C CA . ALA A 1 156 ? -10.119 2.721 -0.236 1.00 93.69 156 ALA A CA 1
ATOM 1148 C C . ALA A 1 156 ? -9.352 1.428 -0.573 1.00 93.69 156 ALA A C 1
ATOM 1150 O O . ALA A 1 156 ? -8.454 1.442 -1.417 1.00 93.69 156 ALA A O 1
ATOM 1151 N N . LEU A 1 157 ? -9.718 0.317 0.073 1.00 95.00 157 LEU A N 1
ATOM 1152 C CA . LEU A 1 157 ? -9.093 -0.991 -0.059 1.00 95.00 157 LEU A CA 1
ATOM 1153 C C . LEU A 1 157 ? -10.031 -1.977 -0.790 1.00 95.00 157 LEU A C 1
ATOM 1155 O O . LEU A 1 157 ? -11.250 -1.920 -0.617 1.00 95.00 157 LEU A O 1
ATOM 1159 N N . PRO A 1 158 ? -9.489 -2.925 -1.575 1.00 95.94 158 PRO A N 1
ATOM 1160 C CA . PRO A 1 158 ? -8.075 -3.068 -1.915 1.00 95.94 158 PRO A CA 1
ATOM 1161 C C . PRO A 1 158 ? -7.621 -2.012 -2.935 1.00 95.94 158 PRO A C 1
ATOM 1163 O O . PRO A 1 158 ? -8.408 -1.502 -3.731 1.00 95.94 158 PRO A O 1
ATOM 1166 N N . VAL A 1 159 ? -6.324 -1.719 -2.941 1.00 91.62 159 VAL A N 1
ATOM 1167 C CA . VAL A 1 159 ? -5.691 -0.823 -3.925 1.00 91.62 159 VAL A CA 1
ATOM 1168 C C . VAL A 1 159 ? -5.556 -1.519 -5.275 1.00 91.62 159 VAL A C 1
ATOM 1170 O O . VAL A 1 159 ? -5.710 -0.913 -6.342 1.00 91.62 159 VAL A O 1
ATOM 1173 N N . PHE A 1 160 ? -5.234 -2.804 -5.206 1.00 83.88 160 PHE A N 1
ATOM 1174 C CA . PHE A 1 160 ? -4.859 -3.644 -6.321 1.00 83.88 160 PHE A CA 1
ATOM 1175 C C . PHE A 1 160 ? -5.373 -5.064 -6.064 1.00 83.88 160 PHE A C 1
ATOM 1177 O O . PHE A 1 160 ? -5.404 -5.509 -4.923 1.00 83.88 160 PHE A O 1
ATOM 1184 N N . ARG A 1 161 ? -5.792 -5.776 -7.111 1.00 87.81 161 ARG A N 1
ATOM 1185 C CA . ARG A 1 161 ? -6.111 -7.206 -7.027 1.00 87.81 161 ARG A CA 1
ATOM 1186 C C . ARG A 1 161 ? -5.171 -7.955 -7.969 1.00 87.81 161 ARG A C 1
ATOM 1188 O O . ARG A 1 161 ? -5.301 -7.765 -9.179 1.00 87.81 161 ARG A O 1
ATOM 1195 N N . PRO A 1 162 ? -4.217 -8.737 -7.436 1.00 75.38 162 PRO A N 1
ATOM 1196 C CA . PRO A 1 162 ? -3.316 -9.554 -8.245 1.00 75.38 162 PRO A CA 1
ATOM 1197 C C . PRO A 1 162 ? -4.066 -10.602 -9.080 1.00 75.38 162 PRO A C 1
ATOM 1199 O O . PRO A 1 162 ? -3.680 -10.848 -10.226 1.00 75.38 162 PRO A O 1
ATOM 1202 N N . HIS A 1 163 ? -5.161 -11.150 -8.527 1.00 64.94 163 HIS A N 1
ATOM 1203 C CA . HIS A 1 163 ? -5.994 -12.217 -9.089 1.00 64.94 163 HIS A CA 1
ATOM 1204 C C . HIS A 1 163 ? -7.483 -11.988 -8.793 1.00 64.94 163 HIS A C 1
ATOM 1206 O O . HIS A 1 163 ? -7.801 -11.470 -7.695 1.00 64.94 163 HIS A O 1
#